Protein AF-A0A5C4R2G5-F1 (afdb_monomer_lite)

Structure (mmCIF, N/CA/C/O backbone):
data_AF-A0A5C4R2G5-F1
#
_entry.id   AF-A0A5C4R2G5-F1
#
loop_
_atom_site.group_PDB
_atom_site.id
_atom_site.type_symbol
_atom_site.label_atom_id
_atom_site.label_alt_id
_atom_site.label_comp_id
_atom_site.label_asym_id
_atom_site.label_entity_id
_atom_site.label_seq_id
_atom_site.pdbx_PDB_ins_code
_atom_site.Cartn_x
_atom_site.Cartn_y
_atom_site.Cartn_z
_atom_site.occupancy
_atom_site.B_iso_or_equiv
_atom_site.auth_seq_id
_atom_site.auth_comp_id
_atom_site.auth_asym_id
_atom_site.auth_atom_id
_atom_site.pdbx_PDB_model_num
ATOM 1 N N . VAL A 1 1 ? -1.847 -3.531 7.406 1.00 93.88 1 VAL A N 1
ATOM 2 C CA . VAL A 1 1 ? -3.234 -3.294 6.935 1.00 93.88 1 VAL A CA 1
ATOM 3 C C . VAL A 1 1 ? -4.242 -4.150 7.697 1.00 93.88 1 VAL A C 1
ATOM 5 O O . VAL A 1 1 ? -4.952 -3.577 8.506 1.00 93.88 1 VAL A O 1
ATOM 8 N N . ARG A 1 2 ? -4.252 -5.488 7.556 1.00 96.06 2 ARG A N 1
ATOM 9 C CA . ARG A 1 2 ? -5.242 -6.374 8.214 1.00 96.06 2 ARG A CA 1
ATOM 10 C C . ARG A 1 2 ? -5.432 -6.134 9.719 1.00 96.06 2 ARG A C 1
ATOM 12 O O . ARG A 1 2 ? -6.558 -5.960 10.158 1.00 96.06 2 ARG A O 1
ATOM 19 N N . VAL A 1 3 ? -4.345 -6.046 10.492 1.00 96.81 3 VAL A N 1
ATOM 20 C CA . VAL A 1 3 ? -4.416 -5.775 11.946 1.00 96.81 3 VAL A CA 1
ATOM 21 C C . VAL A 1 3 ? -5.040 -4.409 12.258 1.00 96.81 3 VAL A C 1
ATOM 23 O O . VAL A 1 3 ? -5.830 -4.305 13.185 1.00 96.81 3 VAL A O 1
ATOM 26 N N . ALA A 1 4 ? -4.732 -3.371 11.474 1.00 96.69 4 ALA A N 1
ATOM 27 C CA . ALA A 1 4 ? -5.308 -2.041 11.680 1.00 96.69 4 ALA A CA 1
ATOM 28 C C . ALA A 1 4 ? -6.816 -2.028 11.381 1.00 96.69 4 ALA A C 1
ATOM 30 O O . ALA A 1 4 ? -7.581 -1.443 12.140 1.00 96.69 4 ALA A O 1
ATOM 31 N N . VAL A 1 5 ? -7.244 -2.727 10.325 1.00 97.25 5 VAL A N 1
ATOM 32 C CA . VAL A 1 5 ? -8.671 -2.897 10.005 1.00 97.25 5 VAL A CA 1
ATOM 33 C C . VAL A 1 5 ? -9.386 -3.690 11.100 1.00 97.25 5 VAL A C 1
ATOM 35 O O . VAL A 1 5 ? -10.435 -3.269 11.571 1.00 97.25 5 VAL A O 1
ATOM 38 N N . ALA A 1 6 ? -8.790 -4.786 11.582 1.00 96.50 6 ALA A N 1
ATOM 39 C CA . ALA A 1 6 ? -9.335 -5.563 12.698 1.00 96.50 6 ALA A CA 1
ATOM 40 C C . ALA A 1 6 ? -9.443 -4.746 14.002 1.00 96.50 6 ALA A C 1
ATOM 42 O O . ALA A 1 6 ? -10.307 -5.018 14.829 1.00 96.50 6 ALA A O 1
ATOM 43 N N . ALA A 1 7 ? -8.596 -3.726 14.170 1.00 97.19 7 ALA A N 1
ATOM 44 C CA . ALA A 1 7 ? -8.655 -2.770 15.272 1.00 97.19 7 ALA A CA 1
ATOM 45 C C . ALA A 1 7 ? -9.654 -1.611 15.044 1.00 97.19 7 ALA A C 1
ATOM 47 O O . ALA A 1 7 ? -9.726 -0.707 15.873 1.00 97.19 7 ALA A O 1
ATOM 48 N N . GLY A 1 8 ? -10.417 -1.621 13.945 1.00 97.12 8 GLY A N 1
ATOM 49 C CA . GLY A 1 8 ? -11.481 -0.655 13.654 1.00 97.12 8 GLY A CA 1
ATOM 50 C C . GLY A 1 8 ? -11.099 0.491 12.713 1.00 97.12 8 GLY A C 1
ATOM 51 O O . GLY A 1 8 ? -11.898 1.407 12.531 1.00 97.12 8 GLY A O 1
ATOM 52 N N . ALA A 1 9 ? -9.907 0.476 12.108 1.00 97.25 9 ALA A N 1
ATOM 53 C CA . ALA A 1 9 ? -9.559 1.474 11.099 1.00 97.25 9 ALA A CA 1
ATOM 54 C C . ALA A 1 9 ? -10.338 1.246 9.794 1.00 97.25 9 ALA A C 1
ATOM 56 O O . ALA A 1 9 ? -10.475 0.110 9.333 1.00 97.25 9 ALA A O 1
ATOM 57 N N . ASP A 1 10 ? -10.765 2.336 9.153 1.00 97.00 10 ASP A N 1
ATOM 58 C CA . ASP A 1 10 ? -11.272 2.295 7.781 1.00 97.00 10 ASP A CA 1
ATOM 59 C C . ASP A 1 10 ? -10.223 1.657 6.836 1.00 97.00 10 ASP A C 1
ATOM 61 O O . ASP A 1 10 ? -9.031 1.981 6.941 1.00 97.00 10 ASP A O 1
ATOM 65 N N . PRO A 1 11 ? -10.612 0.758 5.909 1.00 95.06 11 PRO A N 1
ATOM 66 C CA . PRO A 1 11 ? -9.667 0.099 5.011 1.00 95.06 11 PRO A CA 1
ATOM 67 C C . PRO A 1 11 ? -8.806 1.056 4.182 1.00 95.06 11 PRO A C 1
ATOM 69 O O . PRO A 1 11 ? -7.607 0.804 4.026 1.00 95.06 11 PRO A O 1
ATOM 72 N N . ALA A 1 12 ? -9.367 2.159 3.675 1.00 95.31 12 ALA A N 1
ATOM 73 C CA . ALA A 1 12 ? -8.612 3.130 2.887 1.00 95.31 12 ALA A CA 1
ATOM 74 C C . ALA A 1 12 ? -7.591 3.871 3.762 1.00 95.31 12 ALA A C 1
ATOM 76 O O . ALA A 1 12 ? -6.439 4.045 3.354 1.00 95.31 12 ALA A O 1
ATOM 77 N N . GLN A 1 13 ? -7.962 4.223 4.994 1.00 97.38 13 GLN A N 1
ATOM 78 C CA . GLN A 1 13 ? -7.028 4.787 5.969 1.00 97.38 13 GLN A CA 1
ATOM 79 C C . GLN A 1 13 ? -5.914 3.792 6.336 1.00 97.38 13 GLN A C 1
ATOM 81 O O . GLN A 1 13 ? -4.735 4.151 6.313 1.00 97.38 13 GLN A O 1
ATOM 86 N N . ALA A 1 14 ? -6.251 2.532 6.619 1.00 97.81 14 ALA A N 1
ATOM 87 C CA . ALA A 1 14 ? -5.277 1.489 6.938 1.00 97.81 14 ALA A CA 1
ATOM 88 C C . ALA A 1 14 ? -4.295 1.221 5.779 1.00 97.81 14 ALA A C 1
ATOM 90 O O . ALA A 1 14 ? -3.116 0.939 6.016 1.00 97.81 14 ALA A O 1
ATOM 91 N N . LEU A 1 15 ? -4.766 1.318 4.532 1.00 96.88 15 LEU A N 1
ATOM 92 C CA . LEU A 1 15 ? -3.937 1.271 3.325 1.00 96.88 15 LEU A CA 1
ATOM 93 C C . LEU A 1 15 ? -3.015 2.488 3.231 1.00 96.88 15 LEU A C 1
ATOM 95 O O . LEU A 1 15 ? -1.813 2.320 3.019 1.00 96.88 15 LEU A O 1
ATOM 99 N N . ALA A 1 16 ? -3.538 3.699 3.431 1.00 97.88 16 ALA A N 1
ATOM 100 C CA . ALA A 1 16 ? -2.753 4.931 3.375 1.00 97.88 16 ALA A CA 1
ATOM 101 C C . ALA A 1 16 ? -1.629 4.945 4.424 1.00 97.88 16 ALA A C 1
ATOM 103 O O . ALA A 1 16 ? -0.493 5.295 4.098 1.00 97.88 16 ALA A O 1
ATOM 104 N N . MET A 1 17 ? -1.909 4.474 5.647 1.00 97.75 17 MET A N 1
ATOM 105 C CA . MET A 1 17 ? -0.926 4.314 6.730 1.00 97.75 17 MET A CA 1
ATOM 106 C C . MET A 1 17 ? 0.246 3.398 6.354 1.00 97.75 17 MET A C 1
ATOM 108 O O . MET A 1 17 ? 1.344 3.561 6.878 1.00 97.75 17 MET A O 1
ATOM 112 N N . ALA A 1 18 ? 0.023 2.437 5.456 1.00 97.06 18 ALA A N 1
ATOM 113 C CA . ALA A 1 18 ? 1.041 1.500 4.991 1.00 97.06 18 ALA A CA 1
ATOM 114 C C . ALA A 1 18 ? 1.666 1.888 3.638 1.00 97.06 18 ALA A C 1
ATOM 116 O O . ALA A 1 18 ? 2.574 1.197 3.183 1.00 97.06 18 ALA A O 1
ATOM 117 N N . THR A 1 19 ? 1.182 2.945 2.971 1.00 97.56 19 THR A N 1
ATOM 118 C CA . THR A 1 19 ? 1.581 3.292 1.596 1.00 97.56 19 THR A CA 1
ATOM 119 C C . THR A 1 19 ? 1.865 4.788 1.428 1.00 97.56 19 THR A C 1
ATOM 121 O O . THR A 1 19 ? 3.014 5.206 1.550 1.00 97.56 19 THR A O 1
ATOM 124 N N . SER A 1 20 ? 0.853 5.612 1.139 1.00 98.38 20 SER A N 1
ATOM 125 C CA . SER A 1 20 ? 1.040 7.022 0.788 1.00 98.38 20 SER A CA 1
ATOM 126 C C . SER A 1 20 ? 1.575 7.862 1.943 1.00 98.38 20 SER A C 1
ATOM 128 O O . SER A 1 20 ? 2.430 8.704 1.711 1.00 98.38 20 SER A O 1
ATOM 130 N N . VAL A 1 21 ? 1.124 7.623 3.180 1.00 98.31 21 VAL A N 1
ATOM 131 C CA . VAL A 1 21 ? 1.563 8.394 4.357 1.00 98.31 21 VAL A CA 1
ATOM 132 C C . VAL A 1 21 ? 3.070 8.252 4.600 1.00 98.31 21 VAL A C 1
ATOM 134 O O . VAL A 1 21 ? 3.748 9.278 4.617 1.00 98.31 21 VAL A O 1
ATOM 137 N N . PRO A 1 22 ? 3.648 7.040 4.744 1.00 98.31 22 PRO A N 1
ATOM 138 C CA . PRO A 1 22 ? 5.093 6.914 4.909 1.00 98.31 22 PRO A CA 1
ATOM 139 C C . PRO A 1 22 ? 5.867 7.405 3.680 1.00 98.31 22 PRO A C 1
ATOM 141 O O . PRO A 1 22 ? 6.926 8.000 3.851 1.00 98.31 22 PRO A O 1
ATOM 144 N N . ALA A 1 23 ? 5.344 7.220 2.460 1.00 98.31 23 ALA A N 1
ATOM 145 C CA . ALA A 1 23 ? 5.987 7.735 1.250 1.00 98.31 23 ALA A CA 1
ATOM 146 C C . ALA A 1 23 ? 6.077 9.270 1.251 1.00 98.31 23 ALA A C 1
ATOM 148 O O . ALA A 1 23 ? 7.139 9.815 0.954 1.00 98.31 23 ALA A O 1
ATOM 149 N N . ASP A 1 24 ? 4.997 9.955 1.631 1.00 98.44 24 ASP A N 1
ATOM 150 C CA . ASP A 1 24 ? 4.960 11.413 1.727 1.00 98.44 24 ASP A CA 1
ATOM 151 C C . ASP A 1 24 ? 5.900 11.911 2.846 1.00 98.44 24 ASP A C 1
ATOM 153 O O . ASP A 1 24 ? 6.645 12.866 2.633 1.00 98.44 24 ASP A O 1
ATOM 157 N N . LEU A 1 25 ? 5.948 11.222 3.997 1.00 98.56 25 LEU A N 1
ATOM 158 C CA . 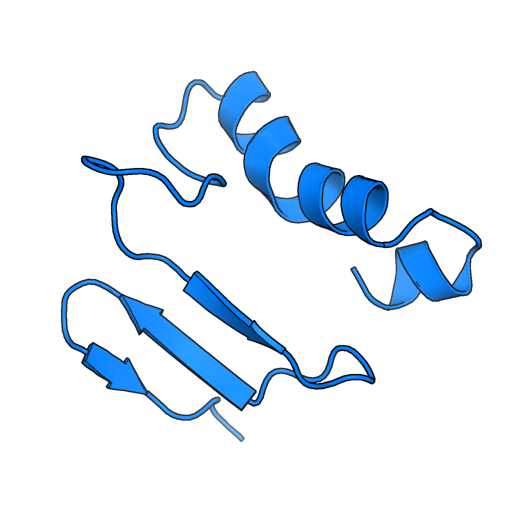LEU A 1 25 ? 6.830 11.567 5.125 1.00 98.56 25 LEU A CA 1
ATOM 159 C C . LEU A 1 25 ? 8.324 11.513 4.777 1.00 98.56 25 LEU A C 1
ATOM 161 O O . LEU A 1 25 ? 9.093 12.328 5.281 1.00 98.56 25 LEU A O 1
ATOM 165 N N . ILE A 1 26 ? 8.742 10.565 3.933 1.00 98.31 26 ILE A N 1
ATOM 166 C CA . ILE A 1 26 ? 10.154 10.395 3.546 1.00 98.31 26 ILE A CA 1
ATOM 167 C C . ILE A 1 26 ? 10.490 11.022 2.184 1.00 98.31 26 ILE A C 1
ATOM 169 O O . ILE A 1 26 ? 11.619 10.896 1.715 1.00 98.31 26 ILE A O 1
ATOM 173 N N . GLY A 1 27 ? 9.519 11.655 1.517 1.00 97.69 27 GLY A N 1
ATOM 174 C CA . GLY A 1 27 ? 9.699 12.232 0.182 1.00 97.69 27 GLY A CA 1
ATOM 175 C C . GLY A 1 27 ? 9.890 11.200 -0.940 1.00 97.69 27 GLY A C 1
ATOM 176 O O . GLY A 1 27 ? 10.483 11.511 -1.972 1.00 97.69 27 GLY A O 1
ATOM 177 N N . ALA A 1 28 ? 9.403 9.968 -0.771 1.00 97.19 28 ALA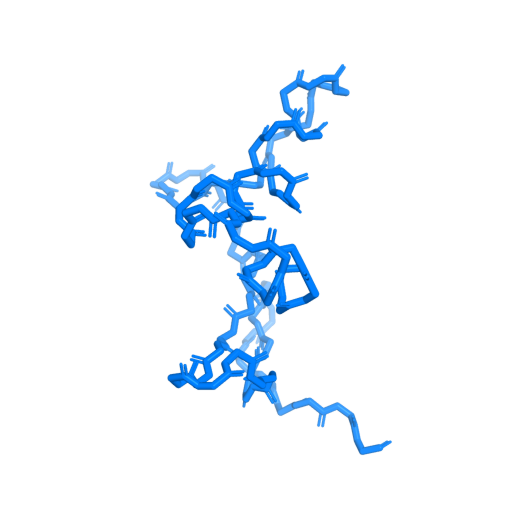 A N 1
ATOM 178 C CA . ALA A 1 28 ? 9.519 8.918 -1.779 1.00 97.19 28 ALA A CA 1
ATOM 179 C C . ALA A 1 28 ? 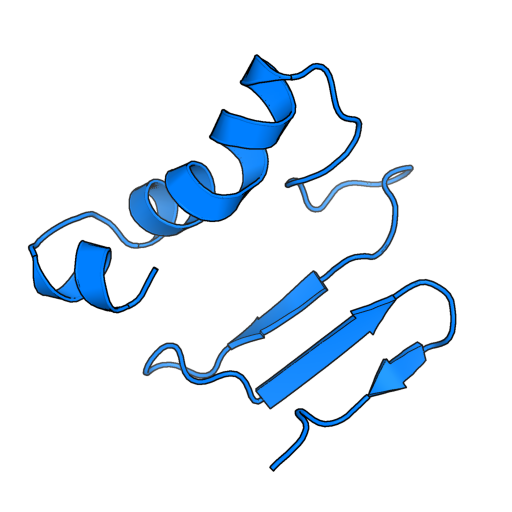8.411 9.008 -2.843 1.00 97.19 28 ALA A C 1
ATOM 181 O O . ALA A 1 28 ? 7.226 9.169 -2.548 1.00 97.19 28 ALA A O 1
ATOM 182 N N . LYS A 1 29 ? 8.765 8.779 -4.115 1.00 96.25 29 LYS A N 1
ATOM 183 C CA . LYS A 1 29 ? 7.805 8.668 -5.232 1.00 96.25 29 LYS A CA 1
ATOM 184 C C . LYS A 1 29 ? 7.114 7.288 -5.262 1.00 96.25 29 LYS A C 1
ATOM 186 O O . LYS A 1 29 ? 7.092 6.622 -6.292 1.00 96.25 29 LYS A O 1
ATOM 191 N N . ALA A 1 30 ? 6.532 6.868 -4.138 1.00 96.31 30 ALA A N 1
ATOM 192 C CA . ALA A 1 30 ? 5.916 5.552 -3.924 1.00 96.31 30 ALA A CA 1
ATOM 193 C C . ALA A 1 30 ? 4.499 5.662 -3.322 1.00 96.31 30 ALA A C 1
ATOM 195 O O . ALA A 1 30 ? 3.966 6.761 -3.174 1.00 96.31 30 ALA A O 1
ATOM 196 N N . GLY A 1 31 ? 3.854 4.529 -3.027 1.00 96.44 31 GLY A N 1
ATOM 197 C CA . GLY A 1 31 ? 2.632 4.480 -2.212 1.00 96.44 31 GLY A CA 1
ATOM 198 C C . GLY A 1 31 ? 1.347 5.013 -2.859 1.00 96.44 31 GLY A C 1
ATOM 199 O O . GLY A 1 31 ? 0.371 5.245 -2.155 1.00 96.44 31 GLY A O 1
ATOM 200 N N . ARG A 1 32 ? 1.325 5.238 -4.181 1.00 97.00 32 ARG A N 1
ATOM 201 C CA . ARG A 1 32 ? 0.138 5.709 -4.920 1.00 97.00 32 ARG A CA 1
ATOM 202 C C . ARG A 1 32 ? 0.035 5.022 -6.279 1.00 97.00 32 ARG A C 1
ATOM 204 O O . ARG A 1 32 ? 1.042 4.893 -6.972 1.00 97.00 32 ARG A O 1
ATOM 211 N N . ILE A 1 33 ? -1.186 4.671 -6.679 1.00 96.56 33 ILE A N 1
ATOM 212 C CA . ILE A 1 33 ? -1.496 4.149 -8.015 1.00 96.56 33 ILE A CA 1
ATOM 213 C C . ILE A 1 33 ? -1.876 5.332 -8.906 1.00 96.56 33 ILE A C 1
ATOM 215 O O . ILE A 1 33 ? -2.969 5.880 -8.789 1.00 96.56 33 ILE A O 1
ATOM 219 N N . ALA A 1 34 ? -0.949 5.763 -9.758 1.00 96.50 34 ALA A N 1
ATOM 220 C CA . ALA A 1 34 ? -1.160 6.856 -10.701 1.00 96.50 34 ALA A CA 1
ATOM 221 C C . ALA A 1 34 ? -0.180 6.746 -11.884 1.00 96.50 34 ALA A C 1
ATOM 223 O O . ALA A 1 34 ? 0.915 6.198 -11.710 1.00 96.50 34 ALA A O 1
ATOM 224 N N . PRO A 1 35 ? -0.519 7.295 -13.067 1.00 96.06 35 PRO A N 1
ATOM 225 C CA . PRO A 1 35 ? 0.404 7.361 -14.196 1.00 96.06 35 PRO A CA 1
ATOM 226 C C . PRO A 1 35 ? 1.753 7.990 -13.817 1.00 96.06 35 PRO A C 1
ATOM 228 O O . PRO A 1 35 ? 1.819 8.964 -13.066 1.00 96.06 35 PRO A O 1
ATOM 231 N N . GLY A 1 36 ? 2.845 7.422 -14.332 1.00 93.75 36 GLY A N 1
ATOM 232 C CA . GLY A 1 36 ? 4.204 7.913 -14.080 1.00 93.75 36 GLY A CA 1
ATOM 233 C C . GLY A 1 36 ? 4.801 7.542 -12.714 1.00 93.75 36 GLY A C 1
ATOM 234 O O . GLY A 1 36 ? 5.896 8.022 -12.394 1.00 93.75 36 GLY A O 1
ATOM 235 N N . ARG A 1 37 ? 4.126 6.710 -11.905 1.00 95.12 37 ARG A N 1
ATOM 236 C CA . ARG A 1 37 ? 4.707 6.048 -10.721 1.00 95.12 37 ARG A CA 1
ATOM 237 C C . ARG A 1 37 ? 5.177 4.631 -11.053 1.00 95.12 37 ARG A C 1
ATOM 239 O O . ARG A 1 37 ? 4.696 4.023 -12.007 1.00 95.12 37 ARG A O 1
ATOM 246 N N . ALA A 1 38 ? 6.131 4.129 -10.269 1.00 94.06 38 ALA A N 1
ATOM 247 C CA . ALA A 1 38 ? 6.574 2.744 -10.372 1.00 94.06 38 ALA A CA 1
ATOM 248 C C . ALA A 1 38 ? 5.410 1.791 -10.059 1.00 94.06 38 ALA A C 1
ATOM 250 O O . ALA A 1 38 ? 4.585 2.072 -9.188 1.00 94.06 38 ALA A O 1
ATOM 251 N N . ALA A 1 39 ? 5.349 0.669 -10.774 1.00 95.50 39 ALA A N 1
ATOM 252 C CA . ALA A 1 39 ? 4.319 -0.351 -10.601 1.00 95.50 39 ALA A CA 1
ATOM 253 C C . ALA A 1 39 ? 4.641 -1.297 -9.429 1.00 95.50 39 ALA A C 1
ATOM 255 O O . ALA A 1 39 ? 4.513 -2.508 -9.578 1.00 95.50 39 ALA A O 1
ATOM 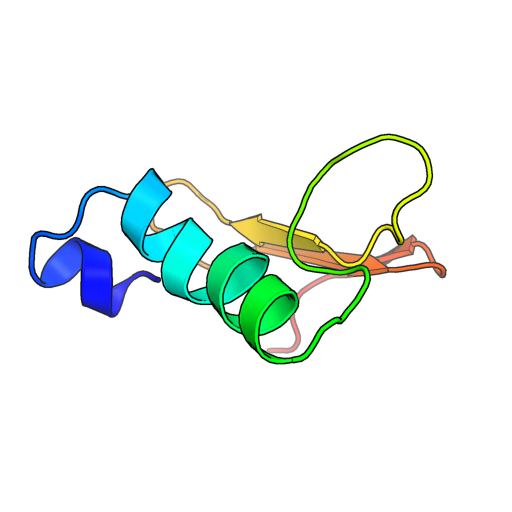256 N N . ASP A 1 40 ? 5.061 -0.744 -8.290 1.00 95.94 40 ASP A N 1
ATOM 257 C CA . ASP A 1 40 ? 5.366 -1.493 -7.069 1.00 95.94 40 ASP A CA 1
ATOM 258 C C . ASP A 1 40 ? 4.068 -1.709 -6.291 1.00 95.94 40 ASP A C 1
ATOM 260 O O . ASP A 1 40 ? 3.641 -0.866 -5.496 1.00 95.94 40 ASP A O 1
ATOM 264 N N . LEU A 1 41 ? 3.387 -2.813 -6.593 1.00 96.94 41 LEU A N 1
ATOM 265 C CA . LEU A 1 41 ? 2.048 -3.105 -6.087 1.00 96.94 41 LEU A CA 1
ATOM 266 C C . LEU A 1 41 ? 2.009 -4.474 -5.417 1.00 96.94 41 LEU A C 1
ATOM 268 O O . LEU A 1 41 ? 2.751 -5.394 -5.760 1.00 96.94 41 LEU A O 1
ATOM 272 N N . ILE A 1 42 ? 1.056 -4.629 -4.509 1.00 96.75 42 ILE A N 1
ATOM 273 C CA . ILE A 1 42 ? 0.603 -5.931 -4.034 1.00 96.75 42 ILE A CA 1
ATOM 274 C C . ILE A 1 42 ? -0.878 -6.082 -4.359 1.00 96.75 42 ILE A C 1
ATOM 276 O O . ILE A 1 42 ? -1.623 -5.101 -4.351 1.00 96.75 42 ILE A O 1
ATOM 280 N N . LEU A 1 43 ? -1.294 -7.309 -4.645 1.00 96.62 43 LEU A N 1
ATOM 281 C CA . LEU A 1 43 ? -2.694 -7.675 -4.777 1.00 96.62 43 LEU A CA 1
ATOM 282 C C . LEU A 1 43 ? -3.128 -8.387 -3.502 1.00 96.62 43 LEU A C 1
ATOM 284 O O . LEU A 1 43 ? -2.443 -9.298 -3.029 1.00 96.62 43 LEU A O 1
ATOM 288 N N . LEU A 1 44 ? -4.251 -7.938 -2.952 1.00 95.50 44 LEU A N 1
ATOM 289 C CA . LEU A 1 44 ? -4.871 -8.517 -1.773 1.00 95.50 44 LEU A CA 1
ATOM 290 C C . LEU A 1 44 ? -6.236 -9.098 -2.151 1.00 95.50 44 LEU A C 1
ATOM 292 O O . LEU A 1 44 ? -6.916 -8.538 -3.012 1.00 95.50 44 LEU A O 1
ATOM 296 N N . ASP A 1 45 ? -6.631 -10.204 -1.523 1.00 95.75 45 ASP A N 1
ATOM 297 C CA . ASP A 1 45 ? -8.016 -10.682 -1.582 1.00 95.75 45 ASP A CA 1
ATOM 298 C C . ASP A 1 45 ? -8.942 -9.865 -0.654 1.00 95.75 45 ASP A C 1
ATOM 300 O O . ASP A 1 45 ? -8.522 -8.897 -0.009 1.00 95.75 45 ASP A O 1
ATOM 304 N N . ALA A 1 46 ? -10.220 -10.250 -0.600 1.00 94.12 46 ALA A N 1
ATOM 305 C CA . ALA A 1 46 ? -11.222 -9.592 0.239 1.00 94.12 46 ALA A CA 1
ATOM 306 C C . ALA A 1 46 ? -10.892 -9.654 1.745 1.00 94.12 46 ALA A C 1
ATOM 308 O O . ALA A 1 46 ? -11.285 -8.757 2.489 1.00 94.12 46 ALA A O 1
ATOM 309 N N . ASP A 1 47 ? -10.120 -10.656 2.172 1.00 93.75 47 ASP A N 1
ATOM 310 C CA . ASP A 1 47 ? -9.694 -10.871 3.558 1.00 93.75 47 ASP A CA 1
ATOM 311 C C . ASP A 1 47 ? -8.311 -10.258 3.853 1.00 93.75 47 ASP A C 1
ATOM 313 O O . ASP A 1 47 ? -7.732 -10.433 4.933 1.00 93.75 47 ASP A O 1
ATOM 317 N N . LEU A 1 48 ? -7.774 -9.479 2.908 1.00 94.31 48 LEU A N 1
ATOM 318 C CA . LEU A 1 48 ? -6.469 -8.831 2.986 1.00 94.31 48 LEU A CA 1
ATOM 319 C C . LEU A 1 48 ? -5.299 -9.829 3.075 1.00 94.31 48 LEU A C 1
ATOM 321 O O . LEU A 1 48 ? -4.276 -9.542 3.716 1.00 94.31 48 LEU A O 1
ATOM 325 N N . HIS A 1 49 ? -5.423 -10.997 2.442 1.00 94.81 49 HIS A N 1
ATOM 326 C CA . HIS A 1 49 ? -4.306 -11.903 2.186 1.00 94.81 49 HIS A CA 1
ATOM 327 C C . HIS A 1 49 ? -3.584 -11.532 0.898 1.00 94.81 49 HIS A C 1
ATOM 329 O O . HIS A 1 49 ? -4.193 -11.145 -0.094 1.00 94.81 49 HIS A O 1
ATOM 335 N N . LEU A 1 50 ? -2.261 -11.674 0.914 1.00 95.69 50 LEU A N 1
ATOM 336 C CA . LEU A 1 50 ? -1.415 -11.410 -0.240 1.00 95.69 50 LEU A CA 1
ATOM 337 C C . LEU A 1 50 ? -1.616 -12.497 -1.302 1.00 95.69 50 LEU A C 1
ATOM 339 O O . LEU A 1 50 ? -1.345 -13.663 -1.035 1.00 95.69 50 LEU A O 1
ATOM 343 N N . THR A 1 51 ? -2.040 -12.108 -2.504 1.00 96.81 51 THR A N 1
ATOM 344 C CA . THR A 1 51 ? -2.276 -13.020 -3.641 1.00 96.81 51 THR A CA 1
ATOM 345 C C . THR A 1 51 ? -1.375 -12.736 -4.840 1.00 96.81 51 THR A C 1
ATOM 347 O O . THR A 1 51 ? -1.230 -13.582 -5.720 1.00 96.81 51 THR A O 1
ATOM 350 N N . GLY A 1 52 ? -0.709 -11.580 -4.873 1.00 97.25 52 GLY A N 1
ATOM 351 C CA . GLY A 1 52 ? 0.228 -11.245 -5.937 1.00 97.25 52 GLY A CA 1
ATOM 352 C C . GLY A 1 52 ? 1.133 -10.075 -5.591 1.00 97.25 52 GLY A C 1
ATOM 353 O O . GLY A 1 52 ? 0.788 -9.215 -4.783 1.00 97.25 52 GLY A O 1
ATOM 354 N N . ILE A 1 53 ? 2.296 -10.041 -6.230 1.00 97.19 53 ILE A N 1
ATOM 355 C CA . ILE A 1 53 ? 3.266 -8.949 -6.149 1.00 97.19 53 ILE A CA 1
ATOM 356 C C . ILE A 1 53 ? 3.542 -8.479 -7.578 1.00 97.19 53 ILE A C 1
ATOM 358 O O . ILE A 1 53 ? 3.784 -9.302 -8.464 1.00 97.19 53 ILE A O 1
ATOM 362 N N . ARG A 1 54 ? 3.495 -7.169 -7.810 1.00 96.50 54 ARG A N 1
ATOM 363 C CA . ARG A 1 54 ? 3.861 -6.534 -9.076 1.00 96.50 54 ARG A CA 1
ATOM 364 C C . ARG A 1 54 ? 5.054 -5.625 -8.864 1.00 96.50 54 ARG A C 1
ATOM 366 O O . ARG A 1 54 ? 5.094 -4.862 -7.906 1.00 96.50 54 ARG A O 1
ATOM 373 N N . ASP A 1 55 ? 5.959 -5.674 -9.825 1.00 92.81 55 ASP A N 1
ATOM 374 C CA . ASP A 1 55 ? 7.036 -4.706 -9.993 1.00 92.81 55 ASP A CA 1
ATOM 375 C C . ASP A 1 55 ? 7.358 -4.535 -11.489 1.00 92.81 55 ASP A C 1
ATOM 377 O O . ASP A 1 55 ? 6.585 -4.943 -12.373 1.00 92.81 55 ASP A O 1
ATOM 381 N N . GLY A 1 56 ? 8.502 -3.915 -11.786 1.00 89.12 56 GLY A N 1
ATOM 382 C CA . GLY A 1 56 ? 8.973 -3.675 -13.149 1.00 89.12 56 GLY A CA 1
ATOM 383 C C . GLY A 1 56 ? 9.166 -4.937 -13.999 1.00 89.12 56 GLY A C 1
ATOM 384 O O . GLY A 1 56 ? 9.087 -4.843 -15.220 1.00 89.12 56 GLY A O 1
ATOM 385 N N . ALA A 1 57 ? 9.368 -6.113 -13.395 1.00 92.56 57 ALA A N 1
ATOM 386 C CA . ALA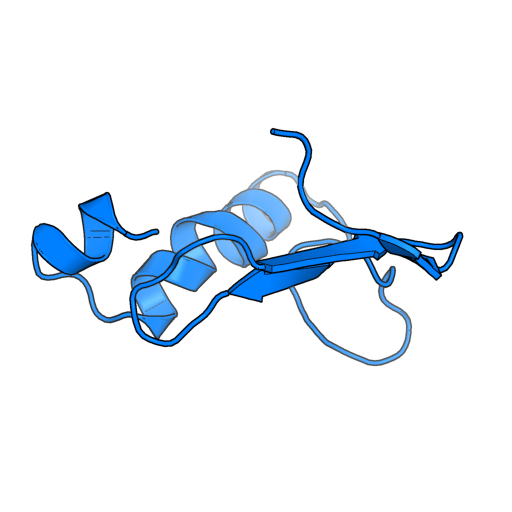 A 1 57 ? 9.595 -7.358 -14.129 1.00 92.56 57 ALA A CA 1
ATOM 387 C C . ALA A 1 57 ? 8.300 -8.103 -14.488 1.00 92.56 57 ALA A C 1
ATOM 389 O O . ALA A 1 57 ? 8.311 -8.945 -15.383 1.00 92.56 57 ALA A O 1
ATOM 390 N N . GLY A 1 58 ? 7.184 -7.831 -13.805 1.00 95.12 58 GLY A N 1
ATOM 391 C CA . GLY A 1 58 ? 5.954 -8.591 -14.018 1.00 95.12 58 GLY A CA 1
ATOM 392 C C . GLY A 1 58 ? 5.140 -8.828 -12.754 1.00 95.12 58 GLY A C 1
ATOM 393 O O . GLY A 1 58 ? 5.464 -8.327 -11.680 1.00 95.12 58 GLY A O 1
ATOM 394 N N . TRP A 1 59 ? 4.065 -9.605 -12.904 1.00 96.50 59 TRP A N 1
ATOM 395 C CA . TRP A 1 59 ? 3.334 -10.183 -11.777 1.00 96.50 59 TRP A CA 1
ATOM 396 C C . TRP A 1 59 ? 4.025 -11.459 -11.304 1.00 96.50 59 TRP A C 1
ATOM 398 O O . TRP A 1 59 ? 4.481 -12.261 -12.119 1.00 96.50 59 TRP A O 1
ATOM 408 N N . ARG A 1 60 ? 4.078 -11.649 -9.988 1.00 96.12 60 ARG A N 1
ATOM 409 C CA . ARG A 1 60 ? 4.668 -12.817 -9.334 1.00 96.12 60 ARG A CA 1
ATOM 410 C C . ARG A 1 60 ? 3.752 -13.301 -8.214 1.00 96.12 60 ARG A C 1
ATOM 412 O O . ARG A 1 60 ? 3.087 -12.493 -7.564 1.00 96.12 60 ARG A O 1
ATOM 419 N N . ALA A 1 61 ? 3.753 -14.608 -7.973 1.00 93.81 61 ALA A N 1
ATOM 420 C CA . ALA A 1 61 ? 3.070 -15.186 -6.824 1.00 93.81 61 ALA A CA 1
ATOM 421 C C . ALA A 1 61 ? 3.791 -14.812 -5.508 1.00 93.81 61 ALA A C 1
ATOM 423 O O . ALA A 1 61 ? 5.011 -14.599 -5.517 1.00 93.81 61 ALA A O 1
ATOM 424 N N . PRO A 1 62 ? 3.069 -14.746 -4.377 1.00 91.25 62 PRO A N 1
ATOM 425 C CA . PRO A 1 62 ? 3.674 -14.622 -3.055 1.00 91.25 62 PRO A CA 1
ATOM 426 C C . PRO A 1 62 ? 4.605 -15.809 -2.778 1.00 91.25 62 PRO A C 1
ATOM 428 O O . PRO A 1 62 ? 4.350 -16.924 -3.237 1.00 91.25 62 PRO A O 1
ATOM 431 N N . ARG A 1 63 ? 5.686 -15.586 -2.025 1.00 82.12 63 ARG A N 1
ATOM 432 C CA . ARG A 1 63 ? 6.513 -16.699 -1.535 1.00 82.12 63 ARG A CA 1
ATOM 433 C C . ARG A 1 63 ? 5.756 -17.414 -0.412 1.00 82.12 63 ARG A C 1
ATOM 435 O O . ARG A 1 63 ? 5.185 -16.732 0.438 1.00 82.12 63 ARG A O 1
ATOM 442 N N . ALA A 1 64 ? 5.739 -18.745 -0.467 1.00 70.62 64 ALA A N 1
ATOM 443 C CA . ALA A 1 64 ? 5.207 -19.609 0.586 1.00 70.62 64 ALA A CA 1
ATOM 444 C C . ALA A 1 64 ? 6.104 -19.592 1.831 1.00 70.62 64 ALA A C 1
ATOM 446 O O . ALA A 1 64 ? 7.332 -19.389 1.659 1.00 70.62 64 ALA A O 1
#

Sequence (64 aa):
VRVAVAAGADPAQALAMATSVPADLIGAKAGRIAPGRAADLILLDA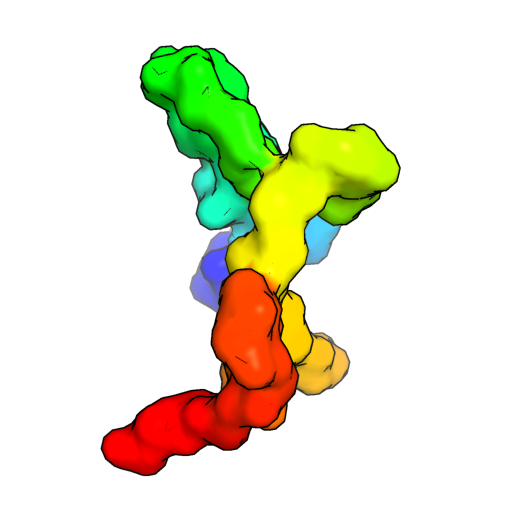DLHLTGIRDGAGWRAPRA

InterPro domains:
  IPR006680 Amidohydrolase-related [PF01979] (4-47)
  IPR011059 Metal-dependent hydrolase, composite domain superfamily [G3DSA:2.30.40.10] (28-45)
  IPR011059 Metal-dependent hydrolase, composite domain superfamily [SSF51338] (8-49)

pLDDT: mean 95.52, std 4.0, range [70.62, 98.56]

Foldseek 3Di:
DLVVVVVPDDPVVVLCVVAVVVCVVVVHLTRDDDPPGFPADFDADPSRDTAWTDGPVGIDGDDD

Secondary structure (DSSP, 8-state):
-HHHHHTT--HHHHHHHHTHHHHHHTT-S-S---TTS---EEEE-TT--EEEEEETTEEEPPP-

Radius of gyration: 12.68 Å; chains: 1; bounding box: 22×32×30 Å

Organism: NCBI:txid225362